Protein AF-A0A244CUD8-F1 (afdb_monomer)

Mean predicted aligned error: 20.19 Å

Structure (mmCIF, N/CA/C/O backbone):
data_AF-A0A244CUD8-F1
#
_entry.id   AF-A0A244CUD8-F1
#
loop_
_atom_site.group_PDB
_atom_site.id
_atom_site.type_symbol
_atom_site.label_atom_id
_atom_site.label_alt_id
_atom_site.label_comp_id
_atom_site.label_asym_id
_atom_site.label_entity_id
_atom_site.label_seq_id
_atom_site.pdbx_PDB_ins_code
_atom_site.Cartn_x
_atom_site.Cartn_y
_atom_site.Cartn_z
_atom_site.occupancy
_atom_site.B_iso_or_equiv
_atom_site.auth_seq_id
_atom_site.auth_comp_id
_atom_site.auth_asym_id
_atom_site.auth_atom_id
_atom_site.pdbx_PDB_model_num
ATOM 1 N N . MET A 1 1 ? 9.877 -2.058 -40.862 1.00 42.25 1 MET A N 1
ATOM 2 C CA . MET A 1 1 ? 8.783 -1.076 -40.670 1.00 42.25 1 MET A CA 1
ATOM 3 C C . MET A 1 1 ? 8.850 -0.512 -39.251 1.00 42.25 1 MET A C 1
ATOM 5 O O . MET A 1 1 ? 8.885 -1.295 -38.308 1.00 42.25 1 MET A O 1
ATOM 9 N N . ARG A 1 2 ? 8.924 0.817 -39.072 1.00 50.69 2 ARG A N 1
ATOM 10 C CA . ARG A 1 2 ? 8.800 1.455 -37.745 1.00 50.69 2 ARG A CA 1
ATOM 11 C C . ARG A 1 2 ? 7.313 1.450 -37.354 1.00 50.69 2 ARG A C 1
ATOM 13 O O . ARG A 1 2 ? 6.519 1.945 -38.148 1.00 50.69 2 ARG A O 1
ATOM 20 N N . PRO A 1 3 ? 6.908 0.893 -36.197 1.00 55.53 3 PRO A N 1
ATOM 21 C CA . PRO A 1 3 ? 5.501 0.900 -35.807 1.00 55.53 3 PRO A CA 1
ATOM 22 C C . PRO A 1 3 ? 5.017 2.342 -35.611 1.00 55.53 3 PRO A C 1
ATOM 24 O O . PRO A 1 3 ? 5.747 3.175 -35.066 1.00 55.53 3 PRO A O 1
ATOM 27 N N . ALA A 1 4 ? 3.796 2.623 -36.069 1.00 58.25 4 ALA A N 1
ATOM 28 C CA . ALA A 1 4 ? 3.167 3.934 -35.966 1.00 58.25 4 ALA A CA 1
ATOM 29 C C . ALA A 1 4 ? 3.137 4.428 -34.509 1.00 58.25 4 ALA A C 1
ATOM 31 O O . ALA A 1 4 ? 2.984 3.654 -33.559 1.00 58.25 4 ALA A O 1
ATOM 32 N N . LYS A 1 5 ? 3.311 5.740 -34.330 1.00 63.06 5 LYS A N 1
ATOM 33 C CA . LYS A 1 5 ? 3.370 6.406 -33.025 1.00 63.06 5 LYS A CA 1
ATOM 34 C C . LYS A 1 5 ? 1.987 6.350 -32.366 1.00 63.06 5 LYS A C 1
ATOM 36 O O . LYS A 1 5 ? 1.157 7.220 -32.587 1.00 63.06 5 LYS A O 1
ATOM 41 N N . GLN A 1 6 ? 1.744 5.321 -31.558 1.00 69.81 6 GLN A N 1
ATOM 42 C CA . GLN A 1 6 ? 0.480 5.155 -30.840 1.00 69.81 6 GLN A CA 1
ATOM 43 C C . GLN A 1 6 ? 0.269 6.301 -29.838 1.00 69.81 6 GLN A C 1
ATOM 45 O O . GLN A 1 6 ? 1.152 6.600 -29.019 1.00 69.81 6 GLN A O 1
ATOM 50 N N . ASN A 1 7 ? -0.892 6.956 -29.920 1.00 85.50 7 ASN A N 1
ATOM 51 C CA . ASN A 1 7 ? -1.321 7.936 -28.930 1.00 85.50 7 ASN A CA 1
ATOM 52 C C . ASN A 1 7 ? -1.942 7.202 -27.734 1.00 85.50 7 ASN A C 1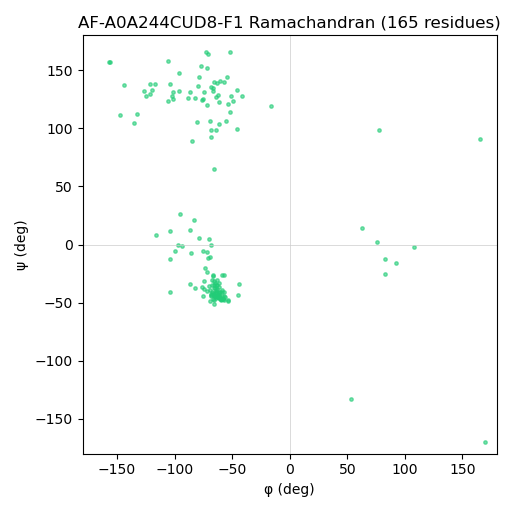
ATOM 54 O O . ASN A 1 7 ? -2.824 6.364 -27.914 1.00 85.50 7 ASN A O 1
ATOM 58 N N . ILE A 1 8 ? -1.443 7.479 -26.529 1.00 90.94 8 ILE A N 1
ATOM 59 C CA . ILE A 1 8 ? -1.889 6.813 -25.302 1.00 90.94 8 ILE A CA 1
ATOM 60 C C . ILE A 1 8 ? -2.750 7.790 -24.520 1.00 90.94 8 ILE A C 1
ATOM 62 O O . ILE A 1 8 ? -2.290 8.883 -24.194 1.00 90.94 8 ILE A O 1
ATOM 66 N N . ILE A 1 9 ? -3.977 7.375 -24.220 1.00 92.94 9 ILE A N 1
ATOM 67 C CA . ILE A 1 9 ? -4.991 8.202 -23.567 1.00 92.94 9 ILE A CA 1
ATOM 68 C C . ILE A 1 9 ? -5.051 7.823 -22.084 1.00 92.94 9 ILE A C 1
ATOM 70 O O . ILE A 1 9 ? -5.128 6.640 -21.744 1.00 92.94 9 ILE A O 1
ATOM 74 N N . ILE A 1 10 ? -5.014 8.819 -21.196 1.00 93.94 10 ILE A N 1
ATOM 75 C CA . ILE A 1 10 ? -5.252 8.616 -19.759 1.00 93.94 10 ILE A CA 1
ATOM 76 C C . ILE A 1 10 ? -6.709 8.196 -19.544 1.00 93.94 10 ILE A C 1
ATOM 78 O O . ILE A 1 10 ? -7.613 8.754 -20.152 1.00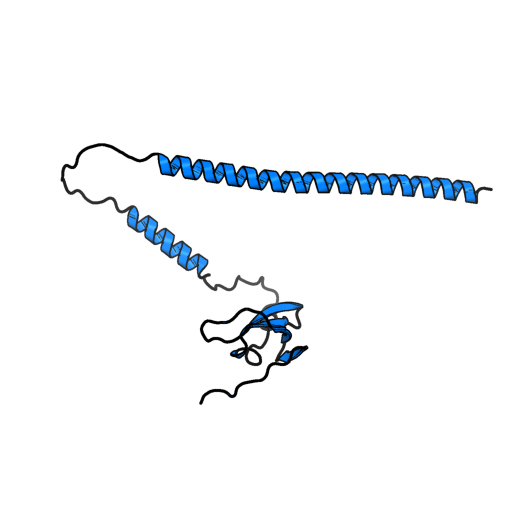 93.94 10 ILE A O 1
ATOM 82 N N . GLY A 1 11 ? -6.935 7.182 -18.713 1.00 92.75 11 GLY A N 1
ATOM 83 C CA . GLY A 1 11 ? -8.229 6.516 -18.554 1.00 92.75 11 GLY A CA 1
ATOM 84 C C . GLY A 1 11 ? -8.510 5.449 -19.618 1.00 92.75 11 GLY A C 1
ATOM 85 O O . GLY A 1 11 ? -9.408 4.630 -19.435 1.00 92.75 11 GLY A O 1
ATOM 86 N N . GLY A 1 12 ? -7.721 5.397 -20.697 1.00 92.75 12 GLY A N 1
ATOM 87 C CA . GLY A 1 12 ? -7.862 4.394 -21.748 1.00 92.75 12 GLY A CA 1
ATOM 88 C C . GLY A 1 12 ? -7.543 2.981 -21.255 1.00 92.75 12 GLY A C 1
ATOM 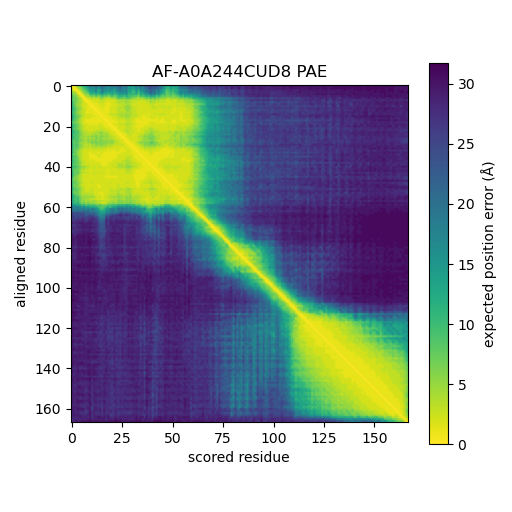89 O O . GLY A 1 12 ? -6.586 2.771 -20.500 1.00 92.75 12 GLY A O 1
ATOM 90 N N . GLN A 1 13 ? -8.334 2.006 -21.709 1.00 93.94 13 GLN A N 1
ATOM 91 C CA . GLN A 1 13 ? -8.100 0.585 -21.456 1.00 93.94 13 GLN A CA 1
ATOM 92 C C . GLN A 1 13 ? -7.349 -0.067 -22.620 1.00 93.94 13 GLN A C 1
ATOM 94 O O . GLN A 1 13 ? -7.705 0.089 -23.786 1.00 93.94 13 GLN A O 1
ATOM 99 N N . TYR A 1 14 ? -6.308 -0.823 -22.285 1.00 93.50 14 TYR A N 1
ATOM 100 C CA . TYR A 1 14 ? -5.446 -1.543 -23.213 1.00 93.50 14 TYR A CA 1
ATOM 101 C C . TYR A 1 14 ? -5.206 -2.952 -22.661 1.00 93.50 14 TYR A C 1
ATOM 103 O O . TYR A 1 14 ? -4.426 -3.141 -21.722 1.00 93.50 14 TYR A O 1
ATOM 111 N N . ASN A 1 15 ? -5.865 -3.957 -23.244 1.00 92.69 15 ASN A N 1
ATOM 112 C CA . ASN A 1 15 ? -5.979 -5.299 -22.658 1.00 92.69 15 ASN A CA 1
ATOM 113 C C . ASN A 1 15 ? -6.521 -5.214 -21.214 1.00 92.69 15 ASN A C 1
ATOM 115 O O . ASN A 1 15 ? -7.457 -4.473 -20.950 1.00 92.69 15 ASN A O 1
ATOM 119 N N . ASN A 1 16 ? -5.912 -5.916 -20.253 1.00 93.69 16 ASN A N 1
ATOM 120 C CA . ASN A 1 16 ? -6.315 -5.861 -18.844 1.00 93.69 16 ASN A CA 1
ATOM 121 C C . ASN A 1 16 ? -5.712 -4.672 -18.075 1.00 93.69 16 ASN A C 1
ATOM 123 O O . ASN A 1 16 ? -5.561 -4.765 -16.858 1.00 93.69 16 ASN A O 1
ATOM 127 N N . LEU A 1 17 ? -5.267 -3.607 -18.750 1.00 95.06 17 LEU A N 1
ATOM 128 C CA . LEU A 1 17 ? -4.613 -2.454 -18.126 1.00 95.06 17 LEU A CA 1
ATOM 129 C C . LEU A 1 17 ? -5.384 -1.172 -18.428 1.00 95.06 17 LEU A C 1
ATOM 131 O O . LEU A 1 17 ? -5.608 -0.848 -19.588 1.00 95.06 17 LEU A O 1
ATOM 135 N N . THR A 1 18 ? -5.676 -0.398 -17.393 1.00 96.69 18 THR A N 1
ATOM 136 C CA . THR A 1 18 ? -6.191 0.968 -17.503 1.00 96.69 18 THR A CA 1
ATOM 137 C C . THR A 1 18 ? -5.060 1.946 -17.232 1.00 96.69 18 THR A C 1
ATOM 139 O O . THR A 1 18 ? -4.376 1.834 -16.211 1.00 96.69 18 THR A O 1
ATOM 142 N N . VAL A 1 19 ? -4.840 2.904 -18.128 1.00 96.38 19 VAL A N 1
ATOM 143 C CA . VAL A 1 19 ? -3.829 3.950 -17.934 1.00 96.38 19 VAL A CA 1
ATOM 144 C C . VAL A 1 19 ? -4.350 4.963 -16.918 1.00 96.38 19 VAL A C 1
ATOM 146 O O . VAL A 1 19 ? -5.428 5.514 -17.097 1.00 96.38 19 VAL A O 1
ATOM 149 N N . VAL A 1 20 ? -3.593 5.217 -15.853 1.00 96.19 20 VAL A N 1
ATOM 150 C CA . VAL A 1 20 ? -3.996 6.110 -14.754 1.00 96.19 20 VAL A CA 1
ATOM 151 C C . VAL A 1 20 ? -3.276 7.453 -14.841 1.00 96.19 20 VAL A C 1
ATOM 153 O O . VAL A 1 20 ? -3.895 8.486 -14.624 1.00 96.19 20 VAL A O 1
ATOM 156 N N . ALA A 1 21 ? -1.983 7.453 -15.175 1.00 94.06 21 ALA A N 1
ATOM 157 C CA . ALA A 1 21 ? -1.185 8.676 -15.256 1.00 94.06 21 ALA A CA 1
ATOM 158 C C . ALA A 1 21 ? 0.031 8.516 -16.183 1.00 94.06 21 ALA A C 1
ATOM 160 O O . ALA A 1 21 ? 0.518 7.403 -16.400 1.00 94.06 21 ALA A O 1
ATOM 161 N N . VAL A 1 22 ? 0.542 9.638 -16.698 1.00 93.12 22 VAL A N 1
ATOM 162 C CA . VAL A 1 22 ? 1.910 9.732 -17.236 1.00 93.12 22 VAL A CA 1
ATOM 163 C C . VAL A 1 22 ? 2.870 9.868 -16.057 1.00 93.12 22 VAL A C 1
ATOM 165 O O . VAL A 1 22 ? 2.541 10.509 -15.064 1.00 93.12 22 VAL A O 1
ATOM 168 N N . THR A 1 23 ? 4.054 9.275 -16.167 1.00 92.38 23 THR A N 1
ATOM 169 C CA . THR A 1 23 ? 5.137 9.464 -15.194 1.00 92.38 23 THR A CA 1
ATOM 170 C C . THR A 1 23 ? 6.228 10.358 -15.769 1.00 92.38 23 THR A C 1
ATOM 172 O O . THR A 1 23 ? 6.425 10.399 -16.986 1.00 92.38 23 THR A O 1
ATOM 175 N N . ASP A 1 24 ? 7.021 10.971 -14.894 1.00 89.50 24 ASP A N 1
ATOM 176 C CA . ASP A 1 24 ? 8.203 11.748 -15.294 1.00 89.50 24 ASP A CA 1
ATOM 177 C C . ASP A 1 24 ? 9.386 10.862 -15.717 1.00 89.50 24 ASP A C 1
ATOM 179 O O . ASP A 1 24 ? 10.417 11.342 -16.196 1.00 89.50 24 ASP A O 1
ATOM 183 N N . ARG A 1 25 ? 9.246 9.537 -15.573 1.00 90.12 25 ARG A N 1
ATOM 184 C CA . ARG A 1 25 ? 10.283 8.575 -15.940 1.00 90.12 25 ARG A CA 1
ATOM 185 C C . ARG A 1 25 ? 10.375 8.428 -17.454 1.00 90.12 25 ARG A C 1
ATOM 187 O O . ARG A 1 25 ? 9.388 8.154 -18.142 1.00 90.12 25 ARG A O 1
ATOM 194 N N . LYS A 1 26 ? 11.605 8.513 -17.959 1.00 90.00 26 LYS A N 1
ATOM 195 C CA . LYS A 1 26 ? 11.962 8.268 -19.360 1.00 90.00 26 LYS A CA 1
ATOM 196 C C . LYS A 1 26 ? 12.907 7.073 -19.455 1.00 90.00 26 LYS A C 1
ATOM 198 O O . LYS A 1 26 ? 13.820 6.922 -18.649 1.00 90.00 26 LYS A O 1
ATOM 203 N N . ALA A 1 27 ? 12.680 6.213 -20.438 1.00 86.56 27 ALA A N 1
ATOM 204 C CA . ALA A 1 27 ? 13.617 5.160 -20.806 1.00 86.56 27 ALA A CA 1
ATOM 205 C C . ALA A 1 27 ? 14.839 5.752 -21.529 1.00 86.56 27 ALA A C 1
ATOM 207 O O . ALA A 1 27 ? 14.793 6.875 -22.028 1.00 86.56 27 ALA A O 1
ATOM 208 N N . SER A 1 28 ? 15.907 4.962 -21.665 1.00 86.25 28 SER A N 1
ATOM 209 C CA . SER A 1 28 ? 17.119 5.342 -22.412 1.00 86.25 28 SER A CA 1
ATOM 210 C C . SER A 1 28 ? 16.844 5.725 -23.871 1.00 86.25 28 SER A C 1
ATOM 212 O O . SER A 1 28 ? 17.568 6.521 -24.453 1.00 86.25 28 SER A O 1
ATOM 214 N N . ASN A 1 29 ? 15.762 5.207 -24.456 1.00 83.81 29 ASN A N 1
ATOM 215 C CA . ASN A 1 29 ? 15.293 5.561 -25.796 1.00 83.81 29 ASN A CA 1
ATOM 216 C C . ASN A 1 29 ? 14.366 6.799 -25.829 1.00 83.81 29 ASN A C 1
ATOM 218 O O . ASN A 1 29 ? 13.672 7.016 -26.822 1.00 83.81 29 ASN A O 1
ATOM 222 N N . GLY A 1 30 ? 14.286 7.562 -24.733 1.00 85.12 30 GLY A N 1
ATOM 223 C CA . GLY A 1 30 ? 13.482 8.782 -24.601 1.00 85.12 30 GLY A CA 1
ATOM 224 C C . GLY A 1 30 ? 11.976 8.561 -24.421 1.00 85.12 30 GLY A C 1
ATOM 225 O O . GLY A 1 30 ? 11.221 9.529 -24.339 1.00 85.12 30 GLY A O 1
ATOM 226 N N . GLN A 1 31 ? 11.500 7.313 -24.359 1.00 87.00 31 GLN A N 1
ATOM 227 C CA . GLN A 1 31 ? 10.070 7.029 -24.203 1.00 87.00 31 GLN A CA 1
ATOM 228 C C . GLN A 1 31 ? 9.611 7.179 -22.752 1.00 87.00 31 GLN A C 1
ATOM 230 O O . GLN A 1 31 ? 10.258 6.673 -21.839 1.00 87.00 31 GLN A O 1
ATOM 235 N N . LEU A 1 32 ? 8.451 7.809 -22.560 1.00 91.56 32 LEU A N 1
ATOM 236 C CA . LEU A 1 32 ? 7.809 7.953 -21.254 1.00 91.56 32 LEU A CA 1
ATOM 237 C C . LEU A 1 32 ? 7.231 6.627 -20.749 1.00 91.56 32 LEU A C 1
ATOM 239 O O . LEU A 1 32 ? 6.808 5.764 -21.532 1.00 91.56 32 LEU A O 1
ATOM 243 N N . PHE A 1 33 ? 7.167 6.507 -19.428 1.00 93.25 33 PHE A N 1
ATOM 244 C CA . PHE A 1 33 ? 6.403 5.474 -18.743 1.00 93.25 33 PHE A CA 1
ATOM 245 C C . PHE A 1 33 ? 5.031 6.002 -18.326 1.00 93.25 33 PHE A C 1
ATOM 247 O O . PHE A 1 33 ? 4.871 7.177 -17.996 1.00 93.25 33 PHE A O 1
ATOM 254 N N . TYR A 1 34 ? 4.048 5.108 -18.330 1.00 94.94 34 TYR A N 1
ATOM 255 C CA . TYR A 1 34 ? 2.693 5.375 -17.872 1.00 94.94 34 TYR A CA 1
ATOM 256 C C . TYR A 1 34 ? 2.351 4.439 -16.720 1.00 94.94 34 TYR A C 1
ATOM 258 O O . TYR A 1 34 ? 2.539 3.221 -16.822 1.00 94.94 34 TYR A O 1
ATOM 266 N N . THR A 1 35 ? 1.794 4.997 -15.654 1.00 96.12 35 THR A N 1
ATOM 267 C CA . THR A 1 35 ? 1.236 4.235 -14.541 1.00 96.12 35 THR A CA 1
ATOM 268 C C . THR A 1 35 ? -0.055 3.579 -15.003 1.00 96.12 35 THR A C 1
ATOM 270 O O . THR A 1 35 ? -0.997 4.259 -15.408 1.00 96.12 35 THR A O 1
ATOM 273 N N . CYS A 1 36 ? -0.108 2.252 -14.943 1.00 95.44 36 CYS A N 1
ATOM 274 C CA . CYS A 1 36 ? -1.254 1.460 -15.371 1.00 95.44 36 CYS A CA 1
ATOM 275 C C . CYS A 1 36 ? -1.788 0.610 -14.214 1.00 95.44 36 CYS A C 1
ATOM 277 O O . CYS A 1 36 ? -1.013 -0.037 -13.504 1.00 95.44 36 CYS A O 1
ATOM 279 N N . ARG A 1 37 ? -3.113 0.542 -14.071 1.00 96.06 37 ARG A N 1
ATOM 280 C CA . ARG A 1 37 ? -3.806 -0.346 -13.130 1.00 96.06 37 ARG A CA 1
ATOM 281 C C . ARG A 1 37 ? -4.351 -1.560 -13.869 1.00 96.06 37 ARG A C 1
ATOM 283 O O . ARG A 1 37 ? -5.072 -1.428 -14.849 1.00 96.06 37 ARG A O 1
ATOM 290 N N . CYS A 1 38 ? -3.990 -2.749 -13.408 1.00 94.75 38 CYS A N 1
ATOM 291 C CA . CYS A 1 38 ? -4.513 -4.004 -13.927 1.00 94.75 38 CYS A CA 1
ATOM 292 C C . CYS A 1 38 ? -5.932 -4.259 -13.402 1.00 94.75 38 CYS A C 1
ATOM 294 O O . CYS A 1 38 ? -6.247 -3.850 -12.284 1.00 94.75 38 CYS A O 1
ATOM 296 N N . THR A 1 39 ? -6.749 -5.015 -14.134 1.00 92.75 39 THR A N 1
ATOM 297 C CA . THR A 1 39 ? -8.092 -5.435 -13.680 1.00 92.75 39 THR A CA 1
ATOM 298 C C . THR A 1 39 ? -8.061 -6.235 -12.373 1.00 92.75 39 THR A C 1
ATOM 300 O O . THR A 1 39 ? -8.992 -6.159 -11.584 1.00 92.75 39 THR A O 1
ATOM 303 N N . CYS A 1 40 ? -6.955 -6.926 -12.068 1.00 88.69 40 CYS A N 1
ATOM 304 C CA . CYS A 1 40 ? -6.748 -7.586 -10.771 1.00 88.69 40 CYS A CA 1
ATOM 305 C C . CYS A 1 40 ? -6.323 -6.635 -9.632 1.00 88.69 40 CYS A C 1
ATOM 307 O O . CYS A 1 40 ? -5.935 -7.094 -8.562 1.00 88.69 40 CYS A O 1
ATOM 309 N N . GLY A 1 41 ? -6.285 -5.324 -9.880 1.00 88.50 41 GLY A N 1
ATOM 310 C CA . GLY A 1 41 ? -5.958 -4.289 -8.899 1.00 88.50 41 GLY A CA 1
ATOM 311 C C . GLY A 1 41 ? -4.484 -3.878 -8.825 1.00 88.50 41 GLY A C 1
ATOM 312 O O . GLY A 1 41 ? -4.196 -2.811 -8.291 1.00 88.50 41 GLY A O 1
ATOM 313 N N . SER A 1 42 ? -3.547 -4.655 -9.380 1.00 91.75 42 SER A N 1
ATOM 314 C CA . SER A 1 42 ? -2.113 -4.327 -9.321 1.00 91.75 42 SER A CA 1
ATOM 315 C C . SER A 1 42 ? -1.763 -3.098 -10.161 1.00 91.75 42 SER A C 1
ATOM 317 O O . SER A 1 42 ? -2.162 -3.012 -11.322 1.00 91.75 42 SER A O 1
ATOM 319 N N . VAL A 1 43 ? -0.948 -2.197 -9.615 1.00 94.06 43 VAL A N 1
ATOM 320 C CA . VAL A 1 43 ? -0.457 -0.997 -10.310 1.00 94.06 43 VAL A CA 1
ATOM 321 C C . VAL A 1 43 ? 0.995 -1.201 -10.737 1.00 94.06 43 VAL A C 1
ATOM 323 O O . VAL A 1 43 ? 1.785 -1.781 -9.992 1.00 94.06 43 VAL A O 1
ATOM 326 N N . ARG A 1 44 ? 1.349 -0.767 -11.951 1.00 91.81 44 ARG A N 1
ATOM 327 C CA . ARG A 1 44 ? 2.725 -0.828 -12.464 1.00 91.81 44 ARG A CA 1
ATOM 328 C C . ARG A 1 44 ? 2.973 0.189 -13.570 1.00 91.81 44 ARG A C 1
ATOM 330 O O . ARG A 1 44 ? 2.058 0.537 -14.314 1.00 91.81 44 ARG A O 1
ATOM 337 N N . ASP A 1 45 ? 4.236 0.533 -13.754 1.00 94.38 45 ASP A N 1
ATOM 338 C CA . ASP A 1 45 ? 4.668 1.413 -14.832 1.00 94.38 45 ASP A CA 1
ATOM 339 C C . ASP A 1 45 ? 4.939 0.616 -16.104 1.00 94.38 45 ASP A C 1
ATOM 341 O O . ASP A 1 45 ? 5.636 -0.404 -16.098 1.00 94.38 45 ASP A O 1
ATOM 345 N N . VAL A 1 46 ? 4.390 1.090 -17.217 1.00 93.06 46 VAL A N 1
ATOM 346 C CA . VAL A 1 46 ? 4.544 0.473 -18.532 1.00 93.06 46 VAL A CA 1
ATOM 347 C C . VAL A 1 46 ? 5.095 1.511 -19.496 1.00 93.06 46 VAL A C 1
ATOM 349 O O . VAL A 1 46 ? 4.562 2.609 -19.632 1.00 93.06 46 VAL A O 1
ATOM 352 N N . GLN A 1 47 ? 6.184 1.162 -20.177 1.00 93.25 47 GLN A N 1
ATOM 353 C CA . GLN A 1 47 ? 6.759 2.002 -21.223 1.00 93.25 47 GLN A CA 1
ATOM 354 C C . GLN A 1 47 ? 5.738 2.210 -22.347 1.00 93.25 47 GLN A C 1
ATOM 356 O O . GLN A 1 47 ? 5.074 1.254 -22.751 1.00 93.25 47 GLN A O 1
ATOM 361 N N . LYS A 1 48 ? 5.666 3.424 -22.907 1.00 90.69 48 LYS A N 1
ATOM 362 C CA . LYS A 1 48 ? 4.715 3.791 -23.973 1.00 90.69 48 LYS A CA 1
ATOM 363 C C . LYS A 1 48 ? 4.597 2.749 -25.092 1.00 90.69 48 LYS A C 1
ATOM 365 O O . LYS A 1 48 ? 3.498 2.416 -25.513 1.00 90.69 48 LYS A O 1
ATOM 370 N N . SER A 1 49 ? 5.723 2.207 -25.555 1.00 89.44 49 SER A N 1
ATOM 371 C CA . SER A 1 49 ? 5.782 1.229 -26.654 1.00 89.44 49 SER A CA 1
ATOM 372 C C . SER A 1 49 ? 5.236 -0.165 -26.325 1.00 89.44 49 SER A C 1
ATOM 374 O O . SER A 1 49 ? 5.073 -0.976 -27.243 1.00 89.44 49 SER A O 1
ATOM 376 N N . ASN A 1 50 ? 4.980 -0.446 -25.045 1.00 90.94 50 ASN A N 1
ATOM 377 C CA . ASN A 1 50 ? 4.470 -1.717 -24.535 1.00 90.94 50 ASN A CA 1
ATOM 378 C C . ASN A 1 50 ? 2.983 -1.654 -24.157 1.00 90.94 50 ASN A C 1
ATOM 380 O O . ASN A 1 50 ? 2.357 -2.698 -23.950 1.00 90.94 50 ASN A O 1
ATOM 384 N N . ILE A 1 51 ? 2.402 -0.457 -24.082 1.00 91.00 51 ILE A N 1
ATOM 385 C CA . ILE A 1 51 ? 0.964 -0.276 -23.866 1.00 91.00 51 ILE A CA 1
ATOM 386 C C . ILE A 1 51 ? 0.230 -0.816 -25.102 1.00 91.00 51 ILE A C 1
ATOM 388 O O . ILE A 1 51 ? 0.663 -0.600 -26.229 1.00 91.00 51 ILE A O 1
ATOM 392 N N . GLY A 1 52 ? -0.806 -1.630 -24.895 1.00 88.56 52 GLY A N 1
ATOM 393 C CA . GLY A 1 52 ? -1.487 -2.379 -25.963 1.00 88.56 52 GLY A CA 1
ATOM 394 C C . GLY A 1 52 ? -0.812 -3.699 -26.360 1.00 88.56 52 GLY A C 1
ATOM 395 O O . GLY A 1 52 ? -1.503 -4.629 -26.761 1.00 88.56 52 GLY A O 1
ATOM 396 N N . LYS A 1 53 ? 0.506 -3.854 -26.162 1.00 89.31 53 LYS A N 1
ATOM 397 C CA . LYS A 1 53 ? 1.209 -5.133 -26.410 1.00 89.31 53 LYS A CA 1
ATOM 398 C C . LYS A 1 53 ? 1.168 -6.073 -25.213 1.00 89.31 53 LYS A C 1
ATOM 400 O O . LYS A 1 53 ? 1.145 -7.292 -25.364 1.00 89.31 53 LYS A O 1
ATOM 405 N N . VAL A 1 54 ? 1.204 -5.520 -24.003 1.00 89.56 54 VAL A N 1
ATOM 406 C CA . VAL A 1 54 ? 1.193 -6.331 -22.785 1.00 89.56 54 VAL A CA 1
ATOM 407 C C . VAL A 1 54 ? -0.244 -6.613 -22.356 1.00 89.56 54 VAL A C 1
ATOM 409 O O . VAL A 1 54 ? -1.024 -5.692 -22.139 1.00 89.56 54 VAL A O 1
ATOM 412 N N . ILE A 1 55 ? -0.567 -7.894 -22.169 1.00 89.44 55 ILE A N 1
ATOM 413 C CA . ILE A 1 55 ? -1.923 -8.365 -21.835 1.00 89.44 55 ILE A CA 1
ATOM 414 C C . ILE A 1 55 ? -2.382 -7.920 -20.432 1.00 89.44 55 ILE A C 1
ATOM 416 O O . ILE A 1 55 ? -3.570 -7.748 -20.195 1.00 89.44 55 ILE A O 1
ATOM 420 N N . GLY A 1 56 ? -1.467 -7.756 -19.475 1.00 88.88 56 GLY A N 1
ATOM 421 C CA . GLY A 1 56 ? -1.780 -7.419 -18.081 1.00 88.88 56 GLY A CA 1
ATOM 422 C C . GLY A 1 56 ? -0.560 -7.547 -17.170 1.00 88.88 56 GLY A C 1
ATOM 423 O O . GLY A 1 56 ? 0.556 -7.759 -17.656 1.00 88.88 56 GLY A O 1
ATOM 424 N N . CYS A 1 57 ? -0.746 -7.462 -15.848 1.00 88.44 57 CYS A N 1
ATOM 425 C CA . CYS A 1 57 ? 0.356 -7.615 -14.881 1.00 88.44 57 CYS A CA 1
ATOM 426 C C . CYS A 1 57 ? 0.920 -9.049 -14.791 1.00 88.44 57 CYS A C 1
ATOM 428 O O . CYS A 1 57 ? 1.976 -9.254 -14.201 1.00 88.44 57 CYS A O 1
ATOM 430 N N . GLY A 1 58 ? 0.247 -10.034 -15.396 1.00 84.06 58 GLY A N 1
ATOM 431 C CA . GLY A 1 58 ? 0.616 -11.452 -15.340 1.00 84.06 58 GLY A CA 1
ATOM 432 C C . GLY A 1 58 ? -0.318 -12.313 -14.485 1.00 84.06 58 GLY A C 1
ATOM 433 O O . GLY A 1 58 ? -0.144 -13.529 -14.467 1.00 84.06 58 GLY A O 1
ATOM 434 N N . CYS A 1 59 ? -1.331 -11.715 -13.848 1.00 83.50 59 CYS A N 1
ATOM 435 C CA . CYS A 1 59 ? -2.351 -12.407 -13.053 1.00 83.50 59 CYS A CA 1
ATOM 436 C C . CYS A 1 59 ? -3.111 -13.489 -13.842 1.00 83.50 59 CYS A C 1
ATOM 438 O O . CYS A 1 59 ? -3.287 -14.590 -13.335 1.00 83.50 59 CYS A O 1
ATOM 440 N N . VAL A 1 60 ? -3.462 -13.235 -15.107 1.00 73.19 60 VAL A N 1
ATOM 441 C CA . VAL A 1 60 ? -4.205 -14.193 -15.950 1.00 73.19 60 VAL A CA 1
ATOM 442 C C . VAL A 1 60 ? -3.398 -15.471 -16.226 1.00 73.19 60 VAL A C 1
ATOM 444 O O . VAL A 1 60 ? -3.938 -16.572 -16.194 1.00 73.19 60 VAL A O 1
ATOM 447 N N . ARG A 1 61 ? -2.066 -15.366 -16.372 1.00 65.38 61 ARG A N 1
ATOM 448 C CA . ARG A 1 61 ? -1.170 -16.534 -16.536 1.00 65.38 61 ARG A CA 1
ATOM 449 C C . ARG A 1 61 ? -0.987 -17.362 -15.256 1.00 65.38 61 ARG A C 1
ATOM 451 O O . ARG A 1 61 ? -0.305 -18.383 -15.301 1.00 65.38 61 ARG A O 1
ATOM 458 N N . ASN A 1 62 ? -1.516 -16.909 -14.119 1.00 56.81 62 ASN A N 1
ATOM 459 C CA . ASN A 1 62 ? -1.459 -17.629 -12.844 1.00 56.81 62 ASN A CA 1
ATOM 460 C C . ASN A 1 62 ? -2.756 -18.386 -12.520 1.00 56.81 62 ASN A C 1
ATOM 462 O O . ASN A 1 62 ? -2.776 -19.112 -11.529 1.00 56.81 62 ASN A O 1
ATOM 466 N N . ILE A 1 63 ? -3.815 -18.243 -13.326 1.00 56.66 63 ILE A N 1
ATOM 467 C CA . ILE A 1 63 ? -5.110 -18.893 -13.072 1.00 56.66 63 ILE A CA 1
ATOM 468 C C . ILE A 1 63 ? -5.101 -20.344 -13.579 1.00 56.66 63 ILE A C 1
ATOM 470 O O . ILE A 1 63 ? -5.555 -21.236 -12.871 1.00 56.66 63 ILE A O 1
ATOM 474 N N . SER A 1 64 ? -4.458 -20.625 -14.721 1.00 52.78 64 SER A N 1
ATOM 475 C CA . SER A 1 64 ? -4.400 -21.970 -15.329 1.00 52.78 64 SER A CA 1
ATOM 476 C C . SER A 1 64 ? -3.540 -23.001 -14.578 1.00 52.78 64 SER A C 1
ATOM 478 O O . SER A 1 64 ? -3.341 -24.106 -15.068 1.00 52.78 64 SER A O 1
ATOM 480 N N . LYS A 1 65 ? -2.997 -22.653 -13.404 1.00 51.38 65 LYS A N 1
ATOM 481 C CA . LYS A 1 65 ? -2.230 -23.565 -12.534 1.00 51.38 65 LYS A CA 1
ATOM 482 C C . LYS A 1 65 ? -2.890 -23.804 -11.175 1.00 51.38 65 LYS A C 1
ATOM 484 O O . LYS A 1 65 ? -2.261 -24.378 -10.295 1.00 51.38 65 LYS A O 1
ATOM 489 N N . ARG A 1 66 ? -4.128 -23.337 -10.974 1.00 49.66 66 ARG A N 1
ATOM 490 C CA . ARG A 1 66 ? -4.846 -23.450 -9.691 1.00 49.66 66 ARG A CA 1
ATOM 491 C C . ARG A 1 66 ? -5.780 -24.661 -9.606 1.00 49.66 66 ARG A C 1
ATOM 493 O O . ARG A 1 66 ? -6.716 -24.646 -8.820 1.00 49.66 66 ARG A O 1
ATOM 500 N N . THR A 1 67 ? -5.506 -25.731 -10.347 1.00 48.28 67 THR A N 1
ATOM 501 C CA . THR A 1 67 ? -6.000 -27.068 -9.996 1.00 48.28 67 THR A CA 1
ATOM 502 C C . THR A 1 67 ? -5.024 -27.690 -8.992 1.00 48.28 67 THR A C 1
ATOM 504 O O . THR A 1 67 ? -4.035 -28.308 -9.371 1.00 48.28 67 THR A O 1
ATOM 507 N N . GLY A 1 68 ? -5.258 -27.457 -7.699 1.00 57.16 68 GLY A N 1
ATOM 508 C CA . GLY A 1 68 ? -4.861 -28.381 -6.627 1.00 57.16 68 GLY A CA 1
ATOM 509 C C . GLY A 1 68 ? -3.377 -28.693 -6.380 1.00 57.16 68 GLY A C 1
ATOM 510 O O . GLY A 1 68 ? -3.098 -29.629 -5.644 1.00 57.16 68 GLY A O 1
ATOM 511 N N . THR A 1 69 ? -2.410 -27.953 -6.923 1.00 50.53 69 THR A N 1
ATOM 512 C CA . THR A 1 69 ? -0.997 -28.090 -6.521 1.00 50.53 69 THR A CA 1
ATOM 513 C C . THR A 1 69 ? -0.441 -26.735 -6.121 1.00 50.53 69 THR A C 1
ATOM 515 O O . THR A 1 69 ? -0.633 -25.735 -6.816 1.00 50.53 69 THR A O 1
ATOM 518 N N . THR A 1 70 ? 0.231 -26.689 -4.971 1.00 49.88 70 THR A N 1
ATOM 519 C CA . THR A 1 70 ? 0.969 -25.514 -4.505 1.00 49.88 70 THR A CA 1
ATOM 520 C C . THR A 1 70 ? 1.802 -24.946 -5.661 1.00 49.88 70 THR A C 1
ATOM 522 O O . THR A 1 70 ? 2.457 -25.709 -6.380 1.00 49.88 70 THR A O 1
ATOM 525 N N . PRO A 1 71 ? 1.777 -23.623 -5.914 1.00 50.03 71 PRO A N 1
ATOM 526 C CA . PRO A 1 71 ? 2.588 -23.056 -6.974 1.00 50.03 71 PRO A CA 1
ATOM 527 C C . PRO A 1 71 ? 4.060 -23.321 -6.646 1.00 50.03 71 PRO A C 1
ATOM 529 O O . PRO A 1 71 ? 4.637 -22.648 -5.794 1.00 50.03 71 PRO A O 1
ATOM 532 N N . LYS A 1 72 ? 4.685 -24.291 -7.330 1.00 48.50 72 LYS A N 1
ATOM 533 C CA . LYS A 1 72 ? 6.144 -24.418 -7.352 1.00 48.50 72 LYS A CA 1
ATOM 534 C C . LYS A 1 72 ? 6.666 -23.045 -7.788 1.00 48.50 72 LYS A C 1
ATOM 536 O O . LYS A 1 72 ? 6.233 -22.572 -8.850 1.00 48.50 72 LYS A O 1
ATOM 541 N N . PRO A 1 73 ? 7.501 -22.361 -6.981 1.00 48.28 73 PRO A N 1
ATOM 542 C CA . PRO A 1 73 ? 7.989 -21.035 -7.327 1.00 48.28 73 PRO A CA 1
ATOM 543 C C . PRO A 1 73 ? 8.551 -21.115 -8.740 1.00 48.28 73 PRO A C 1
ATOM 545 O O . PRO A 1 73 ? 9.327 -22.024 -9.045 1.00 48.28 73 PRO A O 1
ATOM 548 N N . ARG A 1 74 ? 8.100 -20.222 -9.636 1.00 47.66 74 ARG A N 1
ATOM 549 C CA . ARG A 1 74 ? 8.693 -20.127 -10.971 1.00 47.66 74 ARG A CA 1
ATOM 550 C C . ARG A 1 74 ? 10.186 -19.988 -10.745 1.00 47.66 74 ARG A C 1
ATOM 552 O O . ARG A 1 74 ? 10.640 -18.967 -10.236 1.00 47.66 74 ARG A O 1
ATOM 559 N N . SER A 1 75 ? 10.929 -20.996 -11.171 1.00 54.25 75 SER A N 1
ATOM 560 C CA . SER A 1 75 ? 12.352 -20.908 -11.419 1.00 54.25 75 SER A CA 1
ATOM 561 C C . SER A 1 75 ? 12.575 -19.957 -12.600 1.00 54.25 75 SER A C 1
ATOM 563 O O . SER A 1 75 ? 13.089 -20.334 -13.645 1.00 54.25 75 SER A O 1
ATOM 565 N N . SER A 1 76 ? 12.238 -18.676 -12.442 1.00 48.00 76 SER A N 1
ATOM 566 C CA . SER A 1 76 ? 13.268 -17.708 -12.755 1.00 48.00 76 SER A CA 1
ATOM 567 C C . SER A 1 76 ? 14.329 -18.013 -11.713 1.00 48.00 76 SER A C 1
ATOM 569 O O . SER A 1 76 ? 14.156 -17.622 -10.562 1.00 48.00 76 SER A O 1
ATOM 571 N N . THR A 1 77 ? 15.368 -18.777 -12.062 1.00 48.69 77 THR A N 1
ATOM 572 C CA . THR A 1 77 ? 16.655 -18.621 -11.377 1.00 48.69 77 THR A CA 1
ATOM 573 C C . THR A 1 77 ? 16.867 -17.123 -11.342 1.00 48.69 77 THR A C 1
ATOM 575 O O . THR A 1 77 ? 17.110 -16.511 -12.390 1.00 48.69 77 THR A O 1
ATOM 578 N N . SER A 1 78 ? 16.553 -16.518 -10.201 1.00 47.94 78 SER A N 1
ATOM 579 C CA . SER A 1 78 ? 16.493 -15.078 -10.070 1.00 47.94 78 SER A CA 1
ATOM 580 C C . SER A 1 78 ? 17.874 -14.606 -10.487 1.00 47.94 78 SER A C 1
ATOM 582 O O . SER A 1 78 ? 18.870 -15.274 -10.196 1.00 47.94 78 SER A O 1
ATOM 584 N N . LYS A 1 79 ? 17.979 -13.503 -11.229 1.00 50.00 79 LYS A N 1
ATOM 585 C CA . LYS A 1 79 ? 19.295 -12.895 -11.476 1.00 50.00 79 LYS A CA 1
ATOM 586 C C . LYS A 1 79 ? 20.103 -12.855 -10.167 1.00 50.00 79 LYS A C 1
ATOM 588 O O . LYS A 1 79 ? 21.276 -13.178 -10.187 1.00 50.00 79 LYS A O 1
ATOM 593 N N . THR A 1 80 ? 19.423 -12.663 -9.038 1.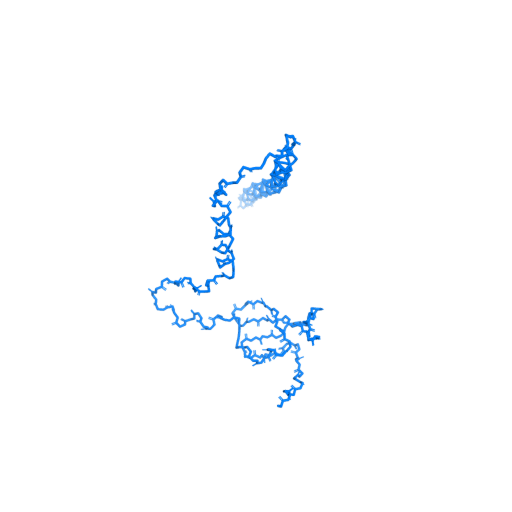00 47.66 80 THR A N 1
ATOM 594 C CA . THR A 1 80 ? 19.888 -12.832 -7.657 1.00 47.66 80 THR A CA 1
ATOM 595 C C . THR A 1 80 ? 20.501 -14.204 -7.315 1.00 47.66 80 THR A C 1
ATOM 597 O O . THR A 1 80 ? 21.596 -14.229 -6.774 1.00 47.66 80 THR A O 1
ATOM 600 N N . GLN A 1 81 ? 19.881 -15.344 -7.653 1.00 58.50 81 GLN A N 1
ATOM 601 C CA . GLN A 1 81 ? 20.452 -16.687 -7.427 1.00 58.50 81 GLN A CA 1
ATOM 602 C C . GLN A 1 81 ? 21.662 -16.987 -8.326 1.00 58.50 81 GLN A C 1
ATOM 604 O O . GLN A 1 81 ? 22.634 -17.569 -7.855 1.00 58.50 81 GLN A O 1
ATOM 609 N N . LYS A 1 82 ? 21.647 -16.564 -9.600 1.00 55.97 82 LYS A N 1
ATOM 610 C CA . LYS A 1 82 ? 22.817 -16.712 -10.493 1.00 55.97 82 LYS A CA 1
ATOM 611 C C . LYS A 1 82 ? 23.969 -15.792 -10.084 1.00 55.97 82 LYS A C 1
ATOM 613 O O . LYS A 1 82 ? 25.119 -16.194 -10.201 1.00 55.97 82 LYS A O 1
ATOM 618 N N . ILE A 1 83 ? 23.672 -14.588 -9.593 1.00 62.38 83 ILE A N 1
ATOM 619 C CA . ILE A 1 83 ? 24.661 -13.664 -9.023 1.00 62.38 83 ILE A CA 1
ATOM 620 C C . ILE A 1 83 ? 25.238 -14.254 -7.732 1.00 62.38 83 ILE A C 1
ATOM 622 O O . ILE A 1 83 ? 26.452 -14.339 -7.627 1.00 62.38 83 ILE A O 1
ATOM 626 N N . ALA A 1 84 ? 24.406 -14.765 -6.819 1.00 59.97 84 ALA A N 1
ATOM 627 C CA . ALA A 1 84 ? 24.865 -15.419 -5.592 1.00 59.97 84 ALA A CA 1
ATOM 628 C C . ALA A 1 84 ? 25.754 -16.641 -5.883 1.00 59.97 84 ALA A C 1
ATOM 630 O O . ALA A 1 84 ? 26.854 -16.732 -5.359 1.00 59.97 84 ALA A O 1
ATOM 631 N N . GLN A 1 85 ? 25.355 -17.529 -6.800 1.00 62.88 85 GLN A N 1
ATOM 632 C CA . GLN A 1 85 ? 26.187 -18.673 -7.207 1.00 62.88 85 GLN A CA 1
ATOM 633 C C . GLN A 1 85 ? 27.488 -18.249 -7.909 1.00 62.88 85 GLN A C 1
ATOM 635 O O . GLN A 1 85 ? 28.506 -18.922 -7.770 1.00 62.88 85 GLN A O 1
ATOM 640 N N . LYS A 1 86 ? 27.477 -17.139 -8.660 1.00 63.62 86 LYS A N 1
ATOM 641 C CA . LYS A 1 86 ? 28.671 -16.593 -9.325 1.00 63.62 86 LYS A CA 1
ATOM 642 C C . LYS A 1 86 ? 29.619 -15.906 -8.338 1.00 63.62 86 LYS A C 1
ATOM 644 O O . LYS A 1 86 ? 30.819 -15.954 -8.568 1.00 63.62 86 LYS A O 1
ATOM 649 N N . LEU A 1 87 ? 29.100 -15.312 -7.262 1.00 62.06 87 LEU A N 1
ATOM 650 C CA . LEU A 1 87 ? 29.880 -14.718 -6.171 1.00 62.06 87 LEU A CA 1
ATOM 651 C C . LEU A 1 87 ? 30.477 -15.799 -5.260 1.00 62.06 87 LEU A C 1
ATOM 653 O O . LEU A 1 87 ? 31.678 -15.773 -5.030 1.00 62.06 87 LEU A O 1
ATOM 657 N N . ILE A 1 88 ? 29.697 -16.824 -4.898 1.00 62.12 88 ILE A N 1
ATOM 658 C CA . ILE A 1 88 ? 30.168 -17.987 -4.123 1.00 62.12 88 ILE A CA 1
ATOM 659 C C . ILE A 1 88 ? 31.261 -18.758 -4.888 1.00 62.12 88 ILE A C 1
ATOM 661 O O . ILE A 1 88 ? 32.279 -19.130 -4.313 1.00 62.12 88 ILE A O 1
ATOM 665 N N . LYS A 1 89 ? 31.122 -18.939 -6.212 1.00 59.91 89 LYS A N 1
ATOM 666 C CA . LYS A 1 89 ? 32.196 -19.515 -7.050 1.00 59.91 89 LYS A CA 1
ATOM 667 C C . LYS A 1 89 ? 33.431 -18.614 -7.166 1.00 59.91 89 LYS A C 1
ATOM 669 O O . LYS A 1 89 ? 34.518 -19.130 -7.395 1.00 59.91 89 LYS A O 1
ATOM 674 N N . LYS A 1 90 ? 33.279 -17.292 -7.031 1.00 58.66 90 LYS A N 1
ATOM 675 C CA . LYS A 1 90 ? 34.398 -16.335 -7.042 1.00 58.66 90 LYS A CA 1
ATOM 676 C C . LYS A 1 90 ? 35.156 -16.359 -5.711 1.00 58.66 90 LYS A C 1
ATOM 678 O O . LYS A 1 90 ? 36.374 -16.292 -5.724 1.00 58.66 90 LYS A O 1
ATOM 683 N N . GLU A 1 91 ? 34.452 -16.533 -4.592 1.00 52.88 91 GLU A N 1
ATOM 684 C CA . GLU A 1 91 ? 35.049 -16.739 -3.263 1.00 52.88 91 GLU A CA 1
ATOM 685 C C . GLU A 1 91 ? 35.772 -18.089 -3.158 1.00 52.88 91 GLU A C 1
ATOM 687 O O . GLU A 1 91 ? 36.891 -18.146 -2.655 1.00 52.88 91 GLU A O 1
ATOM 692 N N . GLN A 1 92 ? 35.200 -19.165 -3.710 1.00 58.06 92 GLN A N 1
ATOM 693 C CA . GLN A 1 92 ? 35.836 -20.491 -3.729 1.00 58.06 92 GLN A CA 1
ATOM 694 C C . GLN A 1 92 ? 37.025 -20.589 -4.702 1.00 58.06 92 GLN A C 1
ATOM 696 O O . GLN A 1 92 ? 37.913 -21.409 -4.492 1.00 58.06 92 GLN A O 1
ATOM 701 N N . ALA A 1 93 ? 37.090 -19.735 -5.730 1.00 53.81 93 ALA A N 1
ATOM 702 C CA . ALA A 1 93 ? 38.276 -19.594 -6.579 1.00 53.81 93 ALA A CA 1
ATOM 703 C C . ALA A 1 93 ? 39.429 -18.843 -5.881 1.00 53.81 93 ALA A C 1
ATOM 705 O O . ALA A 1 93 ? 40.579 -19.001 -6.277 1.00 53.81 93 ALA A O 1
ATOM 706 N N . ASN A 1 94 ? 39.133 -18.078 -4.825 1.00 51.62 94 ASN A N 1
ATOM 707 C CA . ASN A 1 94 ? 40.120 -17.310 -4.061 1.00 51.62 94 ASN A CA 1
ATOM 708 C C . ASN A 1 94 ? 40.658 -18.063 -2.827 1.00 51.62 94 ASN A C 1
ATOM 710 O O . ASN A 1 94 ? 41.521 -17.539 -2.134 1.00 51.62 94 ASN A O 1
ATOM 714 N N . HIS A 1 95 ? 40.174 -19.282 -2.557 1.00 51.53 95 HIS A N 1
ATOM 715 C CA . HIS A 1 95 ? 40.731 -20.196 -1.545 1.00 51.53 95 HIS A CA 1
ATOM 716 C C . HIS A 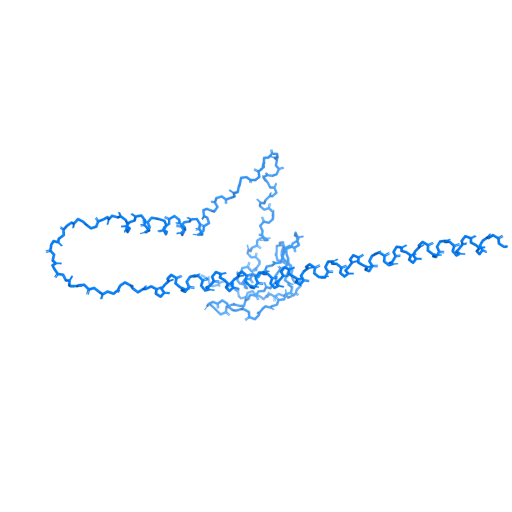1 95 ? 41.547 -21.348 -2.152 1.00 51.53 95 HIS A C 1
ATOM 718 O O . HIS A 1 95 ? 41.936 -22.279 -1.446 1.00 51.53 95 HIS A O 1
ATOM 724 N N . ALA A 1 96 ? 41.875 -21.281 -3.446 1.00 46.38 96 ALA A N 1
ATOM 725 C CA . ALA A 1 96 ? 43.054 -21.984 -3.924 1.00 46.38 96 ALA A CA 1
ATOM 726 C C . ALA A 1 96 ? 44.274 -21.275 -3.323 1.00 46.38 96 ALA A C 1
ATOM 728 O O . ALA A 1 96 ? 44.695 -20.226 -3.805 1.00 46.38 96 ALA A O 1
ATOM 729 N N . THR A 1 97 ? 44.807 -21.835 -2.237 1.00 50.50 97 THR A N 1
ATOM 730 C CA . THR A 1 97 ? 46.130 -21.495 -1.705 1.00 50.50 97 THR A CA 1
ATOM 731 C C . THR A 1 97 ? 47.124 -21.349 -2.863 1.00 50.50 97 THR A C 1
ATOM 733 O O . THR A 1 97 ? 47.220 -22.280 -3.677 1.00 50.50 97 THR A O 1
ATOM 736 N N . PRO A 1 98 ? 47.869 -20.235 -2.967 1.00 46.84 98 PRO A N 1
ATOM 737 C CA . PRO A 1 98 ? 48.937 -20.138 -3.943 1.00 46.84 98 PRO A CA 1
ATOM 738 C C . PRO A 1 98 ? 49.965 -21.225 -3.624 1.00 46.84 98 PRO A C 1
ATOM 740 O O . PRO A 1 98 ? 50.476 -21.316 -2.509 1.00 46.84 98 PRO A O 1
ATOM 743 N N . LYS A 1 99 ? 50.233 -22.096 -4.601 1.00 53.12 99 LYS A N 1
ATOM 744 C CA . LYS A 1 99 ? 51.370 -23.015 -4.535 1.00 53.12 99 LYS A CA 1
ATOM 745 C C . LYS A 1 99 ? 52.643 -22.169 -4.486 1.00 53.12 99 LYS A C 1
ATOM 747 O O . LYS A 1 99 ? 52.797 -21.277 -5.316 1.00 53.12 99 LYS A O 1
ATOM 752 N N . ASN A 1 100 ? 53.489 -22.467 -3.498 1.00 47.75 100 ASN A N 1
ATOM 753 C CA . ASN A 1 100 ? 54.843 -21.960 -3.271 1.00 47.75 100 ASN A CA 1
ATOM 754 C C . ASN A 1 100 ? 55.484 -21.280 -4.483 1.00 47.75 100 ASN A C 1
ATOM 756 O O . ASN A 1 100 ? 55.787 -21.953 -5.462 1.00 47.75 100 ASN A O 1
ATOM 760 N N . ASN A 1 101 ? 55.817 -20.000 -4.328 1.00 42.59 101 ASN A N 1
ATOM 761 C CA . ASN A 1 101 ? 57.034 -19.440 -4.895 1.00 42.59 101 ASN A CA 1
ATOM 762 C C . ASN A 1 101 ? 57.708 -18.625 -3.794 1.00 42.59 101 ASN A C 1
ATOM 764 O O . ASN A 1 101 ? 57.187 -17.619 -3.323 1.00 42.59 101 ASN A O 1
ATOM 768 N N . THR A 1 102 ? 58.861 -19.115 -3.361 1.00 49.44 102 THR A N 1
ATOM 769 C CA . THR A 1 102 ? 59.818 -18.401 -2.524 1.00 49.44 102 THR A CA 1
ATOM 770 C C . THR A 1 102 ? 60.205 -17.083 -3.191 1.00 49.44 102 THR A C 1
ATOM 772 O O . THR A 1 102 ? 60.968 -17.080 -4.154 1.00 49.44 102 THR A O 1
ATOM 775 N N . ALA A 1 103 ? 59.712 -15.967 -2.664 1.00 44.84 103 ALA A N 1
ATOM 776 C CA . ALA A 1 103 ? 60.303 -14.653 -2.864 1.00 44.84 103 ALA A CA 1
ATOM 777 C C . ALA A 1 103 ? 60.067 -13.833 -1.592 1.00 44.84 103 ALA A C 1
ATOM 779 O O . ALA A 1 103 ? 58.931 -13.524 -1.244 1.00 44.84 103 ALA A O 1
ATOM 780 N N . LYS A 1 104 ? 61.163 -13.554 -0.882 1.00 52.53 104 LYS A N 1
ATOM 781 C CA . LYS A 1 104 ? 61.245 -12.607 0.233 1.00 52.53 104 LYS A CA 1
ATOM 782 C C . LYS A 1 104 ? 60.606 -11.277 -0.167 1.00 52.53 104 LYS A C 1
ATOM 784 O O . LYS A 1 104 ? 61.087 -10.689 -1.128 1.00 52.53 104 LYS A O 1
ATOM 789 N N . PHE A 1 105 ? 59.621 -10.803 0.587 1.00 39.84 105 PHE A N 1
ATOM 790 C CA . PHE A 1 105 ? 59.329 -9.378 0.736 1.00 39.84 105 PHE A CA 1
ATOM 791 C C . PHE A 1 105 ? 58.873 -9.132 2.173 1.00 39.84 105 PHE A C 1
ATOM 793 O O . PHE A 1 105 ? 58.176 -9.964 2.752 1.00 39.84 105 PHE A O 1
ATOM 800 N N . ASP A 1 106 ? 59.391 -8.048 2.732 1.00 43.34 106 ASP A N 1
ATOM 801 C CA . ASP A 1 106 ? 59.469 -7.773 4.159 1.00 43.34 106 ASP A CA 1
ATOM 802 C C . ASP A 1 106 ? 58.118 -7.459 4.823 1.00 43.34 106 ASP A C 1
ATOM 804 O O . ASP A 1 106 ? 57.106 -7.190 4.177 1.00 43.34 106 ASP A O 1
ATOM 808 N N . ASP A 1 107 ? 58.172 -7.557 6.145 1.00 48.62 107 ASP A N 1
ATOM 809 C CA . ASP A 1 107 ? 57.149 -7.394 7.171 1.00 48.62 107 ASP A CA 1
ATOM 810 C C . ASP A 1 107 ? 56.317 -6.089 7.125 1.00 48.62 107 ASP A C 1
ATOM 812 O O . ASP A 1 107 ? 56.707 -5.087 6.533 1.00 48.62 107 ASP A O 1
ATOM 816 N N . GLU A 1 108 ? 55.209 -6.124 7.882 1.00 49.47 108 GLU A N 1
ATOM 817 C CA . GLU A 1 108 ? 54.410 -4.994 8.404 1.00 49.47 108 GLU A CA 1
ATOM 818 C C . GLU A 1 108 ? 53.447 -4.243 7.455 1.00 49.47 108 GLU A C 1
ATOM 820 O O . GLU A 1 108 ? 53.810 -3.302 6.759 1.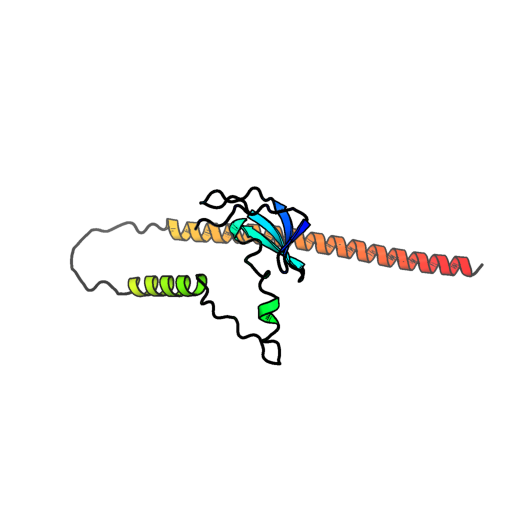00 49.47 108 GLU A O 1
ATOM 825 N N . HIS A 1 109 ? 52.150 -4.593 7.521 1.00 57.19 109 HIS A N 1
ATOM 826 C CA . HIS A 1 109 ? 51.072 -3.786 8.145 1.00 57.19 109 HIS A CA 1
ATOM 827 C C . HIS A 1 109 ? 49.692 -4.324 7.693 1.00 57.19 109 HIS A C 1
ATOM 829 O O . HIS A 1 109 ? 49.152 -3.927 6.660 1.00 57.19 109 HIS A O 1
ATOM 835 N N . TYR A 1 110 ? 49.104 -5.264 8.443 1.00 48.22 110 TYR A N 1
ATOM 836 C CA . TYR A 1 110 ? 47.722 -5.704 8.203 1.00 48.22 110 TYR A CA 1
ATOM 837 C C . TYR A 1 110 ? 46.766 -4.685 8.839 1.00 48.22 110 TYR A C 1
ATOM 839 O O . TYR A 1 110 ? 46.667 -4.593 10.062 1.00 48.22 110 TYR A O 1
ATOM 847 N N . ASP A 1 111 ? 46.123 -3.871 8.003 1.00 56.84 111 ASP A N 1
ATOM 848 C CA . ASP A 1 111 ? 45.281 -2.756 8.431 1.00 56.84 111 ASP A CA 1
ATOM 849 C C . ASP A 1 111 ? 43.983 -3.245 9.114 1.00 56.84 111 ASP A C 1
ATOM 851 O O . ASP A 1 111 ? 43.052 -3.738 8.472 1.00 56.84 111 ASP A O 1
ATOM 855 N N . ASN A 1 112 ? 43.921 -3.094 10.442 1.00 56.41 112 ASN A N 1
ATOM 856 C CA . ASN A 1 112 ? 42.760 -3.407 11.287 1.00 56.41 112 ASN A CA 1
ATOM 857 C C . ASN A 1 112 ? 41.556 -2.455 11.061 1.00 56.41 112 ASN A C 1
ATOM 859 O O . ASN A 1 112 ? 40.517 -2.615 11.709 1.00 56.41 112 ASN A O 1
ATOM 863 N N . SER A 1 113 ? 41.661 -1.469 10.158 1.00 60.97 113 SER A N 1
ATOM 864 C CA . SER A 1 113 ? 40.591 -0.508 9.836 1.00 60.97 113 SER A CA 1
ATOM 865 C C . SER A 1 113 ? 39.310 -1.176 9.324 1.00 60.97 113 SER A C 1
ATOM 867 O O . SER A 1 113 ? 38.205 -0.810 9.729 1.00 60.97 113 SER A O 1
ATOM 869 N N . HIS A 1 114 ? 39.439 -2.225 8.509 1.00 66.00 114 HIS A N 1
ATOM 870 C CA . HIS A 1 114 ? 38.295 -2.870 7.865 1.00 66.00 114 HIS A CA 1
ATOM 871 C C . HIS A 1 114 ? 37.375 -3.601 8.862 1.00 66.00 114 HIS A C 1
ATOM 873 O O . HIS A 1 114 ? 36.153 -3.633 8.692 1.00 66.00 114 HIS A O 1
ATOM 879 N N . GLU A 1 115 ? 37.933 -4.188 9.924 1.00 68.19 115 GLU A N 1
ATOM 880 C CA . GLU A 1 115 ? 37.138 -4.874 10.950 1.00 68.19 115 GLU A CA 1
ATOM 881 C C . GLU A 1 115 ? 36.409 -3.878 11.867 1.00 68.19 115 GLU A C 1
ATOM 883 O O . GLU A 1 115 ? 35.230 -4.072 12.191 1.00 68.19 115 GLU A O 1
ATOM 888 N N . LEU A 1 116 ? 37.067 -2.762 12.200 1.00 69.00 116 LEU A N 1
ATOM 889 C CA . LEU A 1 116 ? 36.478 -1.652 12.954 1.00 69.00 116 LEU A CA 1
ATOM 890 C C . LEU A 1 116 ? 35.328 -0.985 12.184 1.00 69.00 116 LEU A C 1
ATOM 892 O O . LEU A 1 116 ? 34.274 -0.711 12.767 1.00 69.00 116 LEU A O 1
ATOM 896 N N . ASP A 1 117 ? 35.474 -0.801 10.872 1.00 79.50 117 ASP A N 1
ATOM 897 C CA . ASP A 1 117 ? 34.429 -0.236 10.014 1.00 79.50 117 ASP A CA 1
ATOM 898 C C . ASP A 1 117 ? 33.181 -1.123 9.964 1.00 79.50 117 ASP A C 1
ATOM 900 O O . ASP A 1 117 ? 32.052 -0.647 10.134 1.00 79.50 117 ASP A O 1
ATOM 904 N N . LEU A 1 118 ? 33.362 -2.438 9.808 1.00 81.31 118 LEU A N 1
ATOM 905 C CA . LEU A 1 118 ? 32.249 -3.388 9.821 1.00 81.31 118 LEU A CA 1
ATOM 906 C C . LEU A 1 118 ? 31.519 -3.406 11.168 1.00 81.31 118 LEU A C 1
ATOM 908 O O . LEU A 1 118 ? 30.287 -3.519 11.201 1.00 81.31 118 LEU A O 1
ATOM 912 N N . LEU A 1 119 ? 32.251 -3.291 12.278 1.00 85.38 119 LEU A N 1
ATOM 913 C CA . LEU A 1 119 ? 31.663 -3.244 13.614 1.00 85.38 119 LEU A CA 1
ATOM 914 C C . LEU A 1 119 ? 30.876 -1.942 13.834 1.00 85.38 119 LEU A C 1
ATOM 916 O O . LEU A 1 119 ? 29.738 -1.989 14.309 1.00 85.38 119 LEU A O 1
ATOM 920 N N . ASN A 1 120 ? 31.425 -0.805 13.401 1.00 88.00 120 ASN A N 1
ATOM 921 C CA . ASN A 1 120 ? 30.760 0.497 13.460 1.00 88.00 120 ASN A CA 1
ATOM 922 C C . ASN A 1 120 ? 29.464 0.519 12.634 1.00 88.00 120 ASN A C 1
ATOM 924 O O . ASN A 1 120 ? 28.423 0.972 13.121 1.00 88.00 120 ASN A O 1
ATOM 928 N N . ILE A 1 121 ? 29.478 -0.051 11.423 1.00 87.88 121 ILE A N 1
ATOM 929 C CA . ILE A 1 121 ? 28.286 -0.163 10.567 1.00 87.88 121 ILE A CA 1
ATOM 930 C C . ILE A 1 121 ? 27.212 -1.039 11.226 1.00 87.88 121 ILE A C 1
ATOM 932 O O . ILE A 1 121 ? 26.028 -0.679 11.231 1.00 87.88 121 ILE A O 1
ATOM 936 N N . LYS A 1 122 ? 27.598 -2.182 11.811 1.00 93.38 122 LYS A N 1
ATOM 937 C CA . LYS A 1 122 ? 26.665 -3.063 12.535 1.00 93.38 122 LYS A CA 1
ATOM 938 C C . LYS A 1 122 ? 26.014 -2.333 13.709 1.00 93.38 122 LYS A C 1
ATOM 940 O O . LYS A 1 122 ? 24.786 -2.334 13.812 1.00 93.38 122 LYS A O 1
ATOM 945 N N . GLN A 1 123 ? 26.811 -1.647 14.529 1.00 95.12 123 GLN A N 1
ATOM 946 C CA . GLN A 1 123 ? 26.307 -0.860 15.656 1.00 95.12 123 GLN A CA 1
ATOM 947 C C . GLN A 1 123 ? 25.372 0.268 15.197 1.00 95.12 123 GLN A C 1
ATOM 949 O O . GLN A 1 123 ? 24.322 0.495 15.802 1.00 95.12 123 GLN A O 1
ATOM 954 N N . GLN A 1 124 ? 25.703 0.964 14.107 1.00 92.19 124 GLN A N 1
ATOM 955 C CA . GLN A 1 124 ? 24.851 2.016 13.553 1.00 92.19 124 GLN A CA 1
ATOM 956 C C . GLN A 1 124 ? 23.499 1.465 13.074 1.00 92.19 124 GLN A C 1
ATOM 958 O O . GLN A 1 124 ? 22.452 2.037 13.393 1.00 92.19 124 GLN A O 1
ATOM 963 N N . ASN A 1 125 ? 23.497 0.333 12.366 1.00 92.62 125 ASN A N 1
ATOM 964 C CA . ASN A 1 125 ? 22.271 -0.322 11.903 1.00 92.62 125 ASN A CA 1
ATOM 965 C C . ASN A 1 125 ? 21.399 -0.810 13.065 1.00 92.62 125 ASN A C 1
ATOM 967 O O . ASN A 1 125 ? 20.171 -0.671 13.029 1.00 92.62 125 ASN A O 1
ATOM 971 N N . GLU A 1 126 ? 22.016 -1.331 14.122 1.00 95.44 126 GLU A N 1
ATOM 972 C CA . GLU A 1 126 ? 21.307 -1.737 15.332 1.00 95.44 126 GLU A CA 1
ATOM 973 C C . GLU A 1 126 ? 20.669 -0.534 16.042 1.00 95.44 126 GLU A C 1
ATOM 975 O O . GLU A 1 126 ? 19.480 -0.568 16.375 1.00 95.44 126 GLU A O 1
ATOM 980 N N . ARG A 1 127 ? 21.399 0.583 16.178 1.00 93.94 127 ARG A N 1
ATOM 981 C CA . ARG A 1 127 ? 20.860 1.842 16.724 1.00 93.94 127 ARG A CA 1
ATOM 982 C C . ARG A 1 127 ? 19.660 2.338 15.920 1.00 93.94 127 ARG A C 1
ATOM 984 O O . ARG A 1 127 ? 18.634 2.689 16.504 1.00 93.94 127 ARG A O 1
ATOM 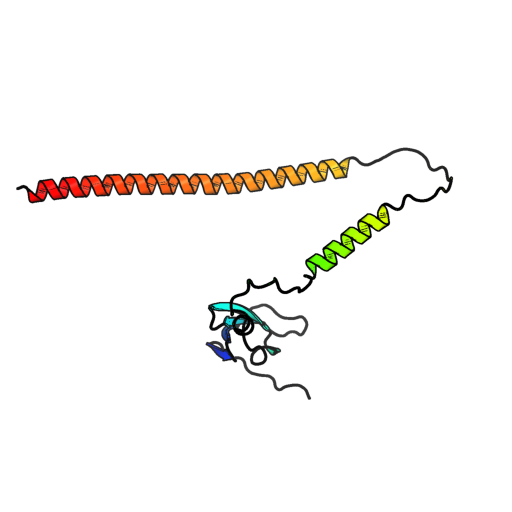991 N N . LEU A 1 128 ? 19.755 2.348 14.589 1.00 93.25 128 LEU A N 1
ATOM 992 C CA . LEU A 1 128 ? 18.646 2.744 13.713 1.00 93.25 128 LEU A CA 1
ATOM 993 C C . LEU A 1 128 ? 17.435 1.819 13.889 1.00 93.25 128 LEU A C 1
ATOM 995 O O . LEU A 1 128 ? 16.307 2.295 14.043 1.00 93.25 128 LEU A O 1
ATOM 999 N N . THR A 1 129 ? 17.673 0.510 13.953 1.00 94.31 129 THR A N 1
ATOM 1000 C CA . THR A 1 129 ? 16.627 -0.497 14.164 1.00 94.31 129 THR A CA 1
ATOM 1001 C C . THR A 1 129 ? 15.916 -0.295 15.501 1.00 94.31 129 THR A C 1
ATOM 1003 O O . THR A 1 129 ? 14.683 -0.297 15.562 1.00 94.31 129 THR A O 1
ATOM 1006 N N . ASN A 1 130 ? 16.672 -0.056 16.572 1.00 95.81 130 ASN A N 1
ATOM 1007 C CA . ASN A 1 130 ? 16.119 0.169 17.904 1.00 95.81 130 ASN A CA 1
ATOM 1008 C C . ASN A 1 130 ? 15.309 1.468 17.971 1.00 95.81 130 ASN A C 1
ATOM 1010 O O . ASN A 1 130 ? 14.225 1.473 18.550 1.00 95.81 130 ASN A O 1
ATOM 1014 N N . ARG A 1 131 ? 15.738 2.541 17.291 1.00 93.88 131 ARG A N 1
ATOM 1015 C CA . ARG A 1 131 ? 14.953 3.788 17.196 1.00 93.88 131 ARG A CA 1
ATOM 1016 C C . ARG A 1 131 ? 13.579 3.561 16.566 1.00 93.88 131 ARG A C 1
ATOM 1018 O O . ARG A 1 131 ? 12.583 4.077 17.078 1.00 93.88 131 ARG A O 1
ATOM 1025 N N . VAL A 1 132 ? 13.513 2.789 15.479 1.00 96.19 132 VAL A N 1
ATOM 1026 C CA . VAL A 1 132 ? 12.239 2.449 14.824 1.00 96.19 132 VAL A CA 1
ATOM 1027 C C . VAL A 1 132 ? 11.378 1.582 15.743 1.00 96.19 132 VAL A C 1
ATOM 1029 O O . VAL A 1 132 ? 10.214 1.916 15.968 1.00 96.19 132 VAL A O 1
ATOM 1032 N N . LYS A 1 133 ? 11.950 0.527 16.341 1.00 96.88 133 LYS A N 1
ATOM 1033 C CA . LYS A 1 133 ? 11.235 -0.355 17.281 1.00 96.88 133 LYS A CA 1
ATOM 1034 C C . LYS A 1 133 ? 10.638 0.419 18.457 1.00 96.88 133 LYS A C 1
ATOM 1036 O O . LYS A 1 133 ? 9.471 0.216 18.777 1.00 96.88 133 LYS A O 1
ATOM 1041 N N . THR A 1 134 ? 11.397 1.327 19.069 1.00 96.00 134 THR A N 1
ATOM 1042 C CA . THR A 1 134 ? 10.928 2.126 20.210 1.00 96.00 134 THR A CA 1
ATOM 1043 C C . THR A 1 134 ? 9.776 3.050 19.824 1.00 96.00 134 THR A C 1
ATOM 1045 O O . THR A 1 134 ? 8.799 3.140 20.564 1.00 96.00 134 THR A O 1
ATOM 1048 N N . ARG A 1 135 ? 9.838 3.694 18.649 1.00 95.81 135 ARG A N 1
ATOM 1049 C CA . ARG A 1 135 ? 8.736 4.537 18.152 1.00 95.81 135 ARG A CA 1
ATOM 1050 C C . ARG A 1 135 ? 7.456 3.738 17.924 1.00 95.81 135 ARG A C 1
ATOM 1052 O O . ARG A 1 135 ? 6.390 4.182 18.336 1.00 95.81 135 ARG A O 1
ATOM 1059 N N . VAL A 1 136 ? 7.565 2.565 17.299 1.00 97.25 136 VAL A N 1
ATOM 1060 C CA . VAL A 1 136 ? 6.413 1.683 17.062 1.00 97.25 136 VAL A CA 1
ATOM 1061 C C . VAL A 1 136 ? 5.824 1.195 18.385 1.00 97.25 136 VAL A C 1
ATOM 1063 O O . VAL A 1 136 ? 4.617 1.284 18.570 1.00 97.25 136 VAL A O 1
ATOM 1066 N N . ARG A 1 137 ? 6.665 0.745 19.329 1.00 97.19 137 ARG A N 1
ATOM 1067 C CA . ARG A 1 137 ? 6.216 0.300 20.659 1.00 97.19 137 ARG A CA 1
ATOM 1068 C C . ARG A 1 137 ? 5.455 1.391 21.406 1.00 97.19 137 ARG A C 1
ATOM 1070 O O . ARG A 1 137 ? 4.372 1.117 21.897 1.00 97.19 137 ARG A O 1
ATOM 1077 N N . ARG A 1 138 ? 5.977 2.621 21.437 1.00 97.12 138 ARG A N 1
ATOM 1078 C CA . ARG A 1 138 ? 5.297 3.741 22.103 1.00 97.12 138 ARG A CA 1
ATOM 1079 C C . ARG A 1 138 ? 3.916 3.998 21.504 1.00 97.12 138 ARG A C 1
ATOM 1081 O O . ARG A 1 138 ? 2.948 4.086 22.239 1.00 97.12 138 ARG A O 1
ATOM 1088 N N . LYS A 1 139 ? 3.827 4.023 20.173 1.00 97.88 139 LYS A N 1
ATOM 1089 C CA . LYS A 1 139 ? 2.559 4.266 19.479 1.00 97.88 139 LYS A CA 1
ATOM 1090 C C . LYS A 1 139 ? 1.539 3.148 19.703 1.00 97.88 139 LYS A C 1
ATOM 1092 O O . LYS A 1 139 ? 0.344 3.402 19.734 1.00 97.88 139 LYS A O 1
ATOM 1097 N N . ILE A 1 140 ? 2.006 1.910 19.872 1.00 98.12 140 ILE A N 1
ATOM 1098 C CA . ILE A 1 140 ? 1.150 0.782 20.257 1.00 98.12 140 ILE A CA 1
ATOM 1099 C C . ILE A 1 140 ? 0.596 0.975 21.672 1.00 98.12 140 ILE A C 1
ATOM 1101 O O . ILE A 1 140 ? -0.591 0.740 21.869 1.00 98.12 140 ILE A O 1
ATOM 1105 N N . GLU A 1 141 ? 1.420 1.389 22.637 1.00 97.88 141 GLU A N 1
ATOM 1106 C CA . GLU A 1 141 ? 0.948 1.632 24.008 1.00 97.88 141 GLU A CA 1
ATOM 1107 C C . GLU A 1 141 ? -0.022 2.820 24.077 1.00 97.88 141 GLU A C 1
ATOM 1109 O O . GLU A 1 141 ? -1.089 2.678 24.661 1.00 97.88 141 GLU A O 1
ATOM 1114 N N . GLU A 1 142 ? 0.255 3.918 23.364 1.00 97.88 142 GLU A N 1
ATOM 1115 C CA . GLU A 1 142 ? -0.677 5.054 23.233 1.00 97.88 142 GLU A CA 1
ATOM 1116 C C . GLU A 1 142 ? -2.063 4.594 22.736 1.00 97.88 142 GLU A C 1
ATOM 1118 O O . GLU A 1 142 ? -3.087 4.906 23.339 1.00 97.88 142 GLU A O 1
ATOM 1123 N N . ILE A 1 143 ? -2.104 3.768 21.682 1.00 98.06 143 ILE A N 1
ATOM 1124 C CA . ILE A 1 143 ? -3.363 3.228 21.141 1.00 98.06 143 ILE A CA 1
ATOM 1125 C C . ILE A 1 143 ? -4.064 2.307 22.151 1.00 98.06 143 ILE A C 1
ATOM 1127 O O . ILE A 1 143 ? -5.295 2.285 22.223 1.00 98.06 143 ILE A O 1
ATOM 1131 N N . LYS A 1 144 ? -3.316 1.511 22.923 1.00 98.31 144 LYS A N 1
ATOM 1132 C CA . LYS A 1 144 ? -3.911 0.639 23.946 1.00 98.31 144 LYS A CA 1
ATOM 1133 C C . LYS A 1 144 ? -4.575 1.450 25.055 1.00 98.31 144 LYS A C 1
ATOM 1135 O O . LYS A 1 144 ? -5.682 1.090 25.458 1.00 98.31 144 LYS A O 1
ATOM 1140 N N . ASP A 1 145 ? -3.935 2.526 25.504 1.00 98.19 145 ASP A N 1
ATOM 1141 C CA . ASP A 1 145 ? -4.476 3.410 26.537 1.00 98.19 145 ASP A CA 1
ATOM 1142 C C . ASP A 1 145 ? -5.739 4.131 26.044 1.00 98.19 145 ASP A C 1
ATOM 1144 O O . ASP A 1 145 ? -6.761 4.121 26.735 1.00 98.19 145 ASP A O 1
ATOM 1148 N N . GLU A 1 146 ? -5.735 4.644 24.807 1.00 97.62 146 GLU A N 1
ATOM 1149 C CA . GLU A 1 146 ? -6.931 5.225 24.176 1.00 97.62 146 GLU A CA 1
ATOM 1150 C C . GLU A 1 146 ? -8.097 4.225 24.124 1.00 97.62 146 GLU A C 1
ATOM 1152 O O . GLU A 1 146 ? -9.240 4.551 24.460 1.00 97.62 146 GLU A O 1
ATOM 1157 N N . LEU A 1 147 ? -7.821 2.975 23.736 1.00 98.00 147 LEU A N 1
ATOM 1158 C CA . LEU A 1 147 ? -8.836 1.922 23.688 1.00 98.00 147 LEU A CA 1
ATOM 1159 C C . LEU A 1 147 ? -9.363 1.552 25.077 1.00 98.00 147 LEU A C 1
ATOM 1161 O O . LEU A 1 147 ? -10.544 1.214 25.201 1.00 98.00 147 LEU A O 1
ATOM 1165 N N . ARG A 1 148 ? -8.517 1.596 26.110 1.00 97.88 148 ARG A N 1
ATOM 1166 C CA . ARG A 1 148 ? -8.928 1.354 27.495 1.00 97.88 148 ARG A CA 1
ATOM 1167 C C . ARG A 1 148 ? -9.876 2.448 27.979 1.00 97.88 148 ARG A C 1
ATOM 1169 O O . ARG A 1 148 ? -10.978 2.118 28.412 1.00 97.88 148 ARG A O 1
ATOM 1176 N N . LEU A 1 149 ? -9.498 3.716 27.820 1.00 97.56 149 LEU A N 1
ATOM 1177 C CA . LEU A 1 149 ? -10.335 4.856 28.212 1.00 97.56 149 LEU A CA 1
ATOM 1178 C C . LEU A 1 149 ? -11.683 4.838 27.487 1.00 97.56 149 LEU A C 1
ATOM 1180 O O . LEU A 1 149 ? -12.728 5.027 28.105 1.00 97.56 149 LEU A O 1
ATOM 1184 N N . LYS A 1 150 ? -11.686 4.507 26.190 1.00 97.69 150 LYS A N 1
ATOM 1185 C CA . LYS A 1 150 ? -12.927 4.386 25.415 1.00 97.69 150 LYS A CA 1
ATOM 1186 C C . LYS A 1 150 ? -13.846 3.276 25.935 1.00 97.69 150 LYS A C 1
ATOM 1188 O O . LYS A 1 150 ? -15.064 3.413 25.885 1.00 97.69 150 LYS A O 1
ATOM 1193 N N . ARG A 1 151 ? -13.292 2.163 26.427 1.00 97.62 151 ARG A N 1
ATOM 1194 C CA . ARG A 1 151 ? -14.090 1.095 27.056 1.00 97.62 151 ARG A CA 1
ATOM 1195 C C . ARG A 1 151 ? -14.686 1.553 28.382 1.00 97.62 151 ARG A C 1
ATOM 1197 O O . ARG A 1 151 ? -15.858 1.283 28.606 1.00 97.62 151 ARG A O 1
ATOM 1204 N N . GLU A 1 152 ? -13.909 2.243 29.213 1.00 97.62 152 GLU A N 1
ATOM 1205 C CA . GLU A 1 152 ? -14.378 2.793 30.492 1.00 97.62 152 GLU A CA 1
ATOM 1206 C C . GLU A 1 152 ? -15.507 3.815 30.272 1.00 97.62 152 GLU A C 1
ATOM 1208 O O . GLU A 1 152 ? -16.566 3.688 30.882 1.00 97.62 152 GLU A O 1
ATOM 1213 N N . GLN A 1 153 ? -15.347 4.735 29.312 1.00 97.31 153 GLN A N 1
ATOM 1214 C CA . GLN A 1 153 ? -16.399 5.680 28.912 1.00 97.31 153 GLN A CA 1
ATOM 1215 C C . GLN A 1 153 ? -17.682 4.969 28.469 1.00 97.31 153 GLN A C 1
ATOM 1217 O O . GLN A 1 153 ? -18.758 5.282 28.969 1.00 9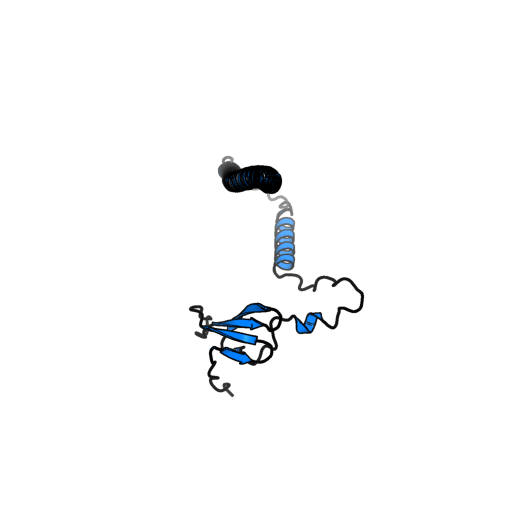7.31 153 GLN A O 1
ATOM 1222 N N . ASN A 1 154 ? -17.574 3.959 27.600 1.00 97.38 154 ASN A N 1
ATOM 1223 C CA . ASN A 1 154 ? -18.738 3.188 27.155 1.00 97.38 154 ASN A CA 1
ATOM 1224 C C . ASN A 1 154 ? -19.453 2.466 28.313 1.00 97.38 154 ASN A C 1
ATOM 1226 O O . ASN A 1 154 ? -20.664 2.259 28.248 1.00 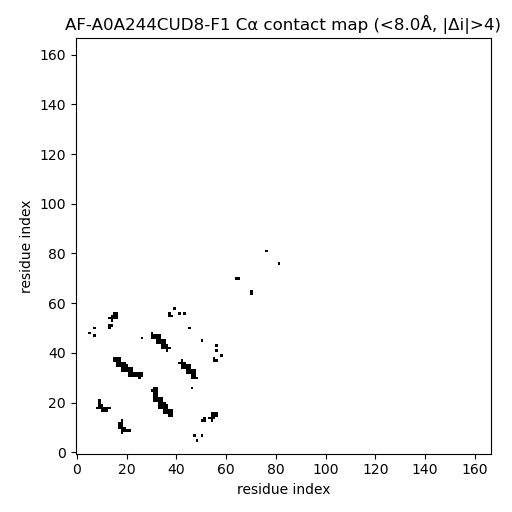97.38 154 ASN A O 1
ATOM 1230 N N . THR A 1 155 ? -18.724 2.025 29.344 1.00 97.56 155 THR A N 1
ATOM 1231 C CA . THR A 1 155 ? -19.323 1.401 30.534 1.00 97.56 155 THR A CA 1
ATOM 1232 C C . THR A 1 155 ? -20.104 2.432 31.343 1.00 97.56 155 THR A C 1
ATOM 1234 O O . THR A 1 155 ? -21.277 2.201 31.628 1.00 97.56 155 THR A O 1
ATOM 1237 N N . LEU A 1 156 ? -19.504 3.595 31.613 1.00 97.06 156 LEU A N 1
ATOM 1238 C CA . LEU A 1 156 ? -20.164 4.689 32.333 1.00 97.06 156 LEU A CA 1
ATOM 1239 C C . LEU A 1 156 ? -21.408 5.196 31.594 1.00 97.06 156 LEU A C 1
ATOM 1241 O O . LEU A 1 156 ? -22.448 5.420 32.206 1.00 97.06 156 LEU A O 1
ATOM 1245 N N . GLU A 1 157 ? -21.343 5.323 30.267 1.00 96.69 157 GLU A N 1
ATOM 1246 C CA . GLU A 1 157 ? -22.504 5.700 29.454 1.00 96.69 157 GLU A CA 1
ATOM 1247 C C . GLU A 1 157 ? -23.642 4.677 29.565 1.00 96.69 157 GLU A C 1
ATOM 1249 O O . GLU A 1 157 ? -24.815 5.054 29.574 1.00 96.69 157 GLU A O 1
ATOM 1254 N N . ARG A 1 158 ? -23.336 3.377 29.660 1.00 95.38 158 ARG A N 1
ATOM 1255 C CA . ARG A 1 158 ? -24.360 2.340 29.868 1.00 95.38 158 ARG A CA 1
ATOM 1256 C C . ARG A 1 158 ? -24.984 2.436 31.253 1.00 95.38 158 ARG A C 1
ATOM 1258 O O . ARG A 1 158 ? -26.206 2.362 31.345 1.00 95.38 158 ARG A O 1
ATOM 1265 N N . GLU A 1 159 ? -24.171 2.624 32.290 1.00 95.88 159 GLU A N 1
ATOM 1266 C CA . GLU A 1 159 ? -24.640 2.796 33.671 1.00 95.88 159 GLU A CA 1
ATOM 1267 C C . GLU A 1 159 ? -25.539 4.032 33.798 1.00 95.88 159 GLU A C 1
ATOM 1269 O O . GLU A 1 159 ? -26.654 3.938 34.311 1.00 95.88 159 GLU A O 1
ATOM 1274 N N . LEU A 1 160 ? -25.117 5.168 33.233 1.00 95.50 160 LEU A N 1
ATOM 1275 C CA . LEU A 1 160 ? -25.912 6.395 33.202 1.00 95.50 160 LEU A CA 1
ATOM 1276 C C . LEU A 1 160 ? -27.248 6.186 32.476 1.00 95.50 160 LEU A C 1
ATOM 1278 O O . LEU A 1 160 ? -28.302 6.563 32.986 1.00 95.50 160 LEU A O 1
ATOM 1282 N N . ASN A 1 161 ? -27.224 5.546 31.303 1.00 94.06 161 ASN A N 1
ATOM 1283 C CA . ASN A 1 161 ? -28.440 5.236 30.551 1.00 94.06 161 ASN A CA 1
ATOM 1284 C C . ASN A 1 161 ? -29.372 4.272 31.299 1.00 94.06 161 ASN A C 1
ATOM 1286 O O . ASN A 1 161 ? -30.585 4.325 31.099 1.00 94.06 161 ASN A O 1
ATOM 1290 N N . GLN A 1 162 ? -28.833 3.379 32.130 1.00 94.38 162 GLN A N 1
ATOM 1291 C CA . GLN A 1 162 ? -29.630 2.476 32.954 1.00 94.38 162 GLN A CA 1
ATOM 1292 C C . GLN A 1 162 ? -30.313 3.226 34.105 1.00 94.38 162 GLN A C 1
ATOM 1294 O O . GLN A 1 162 ? -31.491 2.981 34.353 1.00 94.38 162 GLN A O 1
ATOM 1299 N N . LEU A 1 163 ? -29.621 4.177 34.743 1.00 93.06 163 LEU A N 1
ATOM 1300 C CA . LEU A 1 163 ? -30.198 5.043 35.778 1.00 93.06 163 LEU A CA 1
ATOM 1301 C C . LEU A 1 163 ? -31.302 5.951 35.218 1.00 93.06 163 LEU A C 1
ATOM 1303 O O . LEU A 1 163 ? -32.373 6.047 35.807 1.00 93.06 163 LEU A O 1
ATOM 1307 N N . LEU A 1 164 ? -31.080 6.563 34.050 1.00 91.12 164 LEU A N 1
ATOM 1308 C CA . LEU A 1 164 ? -32.059 7.453 33.410 1.00 91.12 164 LEU A CA 1
ATOM 1309 C C . LEU A 1 164 ? -33.337 6.737 32.946 1.00 91.12 164 LEU A C 1
ATOM 1311 O O . LEU A 1 164 ? -34.379 7.372 32.845 1.00 91.12 164 LEU A O 1
ATOM 1315 N N . LYS A 1 165 ? -33.271 5.432 32.656 1.00 86.25 165 LYS A N 1
ATOM 1316 C CA . LYS A 1 165 ? -34.438 4.611 32.276 1.00 86.25 165 LYS A CA 1
ATOM 1317 C C . LYS A 1 165 ? -35.212 4.049 33.475 1.00 86.25 165 LYS A C 1
ATOM 1319 O O . LYS A 1 165 ? -36.239 3.411 33.266 1.00 86.25 165 LYS A O 1
ATOM 1324 N N . GLY A 1 166 ? -34.688 4.214 34.691 1.00 67.38 166 GLY A N 1
ATOM 1325 C CA . GLY A 1 166 ? -35.292 3.734 35.935 1.00 67.38 166 GLY A CA 1
ATOM 1326 C C . GLY A 1 166 ? -36.116 4.777 36.700 1.00 67.38 166 GLY A C 1
ATOM 1327 O O . GLY A 1 166 ? -36.648 4.427 37.751 1.00 67.38 166 GLY A O 1
ATOM 1328 N N . CYS A 1 167 ? -36.212 6.015 36.197 1.00 50.00 167 CYS A N 1
ATOM 1329 C CA . CYS A 1 167 ? -37.103 7.073 36.694 1.00 50.00 167 CYS A CA 1
ATOM 1330 C C . CYS A 1 167 ? -38.362 7.198 35.831 1.00 50.00 167 CYS A C 1
ATOM 1332 O O . CYS A 1 167 ? -38.253 6.999 34.599 1.00 50.00 167 CYS A O 1
#

Nearest PDB structures (foldseek):
  7ath-assembly1_AAA  TM=6.049E-01  e=3.926E+00  Microbacterium sp.
  2k7i-assembly1_B  TM=3.004E-01  e=1.001E+00  Agrobacterium fabrum str. C58
  7t4r-assembly1_N  TM=2.552E-01  e=3.926E+00  Human betaherpesvirus 5

Solvent-accessible surface area (backbone atoms only — not comparable to full-atom values): 10274 Å² total; per-residue (Å²): 136,83,80,78,86,78,84,84,55,76,70,39,74,29,73,39,26,31,29,70,42,82,46,94,51,60,46,99,86,69,44,41,28,28,37,26,36,21,82,90,67,54,72,46,76,40,48,59,91,43,63,68,72,47,63,50,90,54,65,76,79,59,56,88,55,67,79,91,49,80,80,72,75,75,78,63,73,40,72,64,54,57,48,50,54,53,48,54,53,51,56,60,63,68,67,59,72,80,77,87,76,95,68,94,77,85,83,90,82,86,75,68,62,66,63,52,51,55,51,52,52,51,53,52,53,49,52,53,50,48,55,53,52,52,54,53,52,51,54,52,51,56,52,51,52,54,54,50,53,53,50,53,51,55,49,51,54,49,54,51,54,52,56,66,70,72,108

Radius of gyration: 30.81 Å; Cα contacts (8 Å, |Δi|>4): 103; chains: 1; bounding box: 98×40×77 Å

Organism: Pseudoalteromonas ulvae (NCBI:txid107327)

Sequence (167 aa):
MRPAKQNIIIGGQYNNLTVVAVTDRKASNGQLFYTCRCTCGSVRDVQKSNIGKVIGCGCVRNISKRTGTTPKPRSSTSKTQKIAQKLIKKEQANHATPKNNTAKFDDEHYDNSHELDLLNIKQQNERLTNRVKTRVRRKIEEIKDELRLKREQNTLERELNQLLKGC

pLDDT: mean 77.91, std 19.65, range [39.84, 98.31]

Foldseek 3Di:
DPDDQDDDDQQDDAAQWHFHAWDPDADPVRFTWTWIAGVVGDIDTDTSVCRNVDNGPCVVVVPVPPPPDDPPPPPPCDVVVVVVVVVVVVVVVVPPDDDDDDDDDDDDDDDPVVVVVVVVVVVVVVVVVVVVVVVVVVVVVVVVVVVVVVVVVVVVVVVVVVVVVVD

Secondary structure (DSSP, 8-state):
-PPP-----TT-EETTEEEEEEEEEE-TTSPEEEEEEETTS-EEEEEGGGTTT--SSSSGGGTTT-SSS---------HHHHHHHHHHHHHHHTTS---------------THHHHHHHHHHHHHHHHHHHHHHHHHHHHHHHHHHHHHHHHHHHHHHHHHHHHT--